Protein AF-A0A359GST6-F1 (afdb_monomer_lite)

Structure (mmCIF, N/CA/C/O backbone):
data_AF-A0A359GST6-F1
#
_entry.id   AF-A0A359GST6-F1
#
loop_
_atom_site.group_PDB
_atom_site.id
_atom_site.type_symbol
_atom_site.label_atom_id
_atom_site.label_alt_id
_atom_site.label_comp_id
_atom_site.label_asym_id
_atom_site.label_entity_id
_atom_sit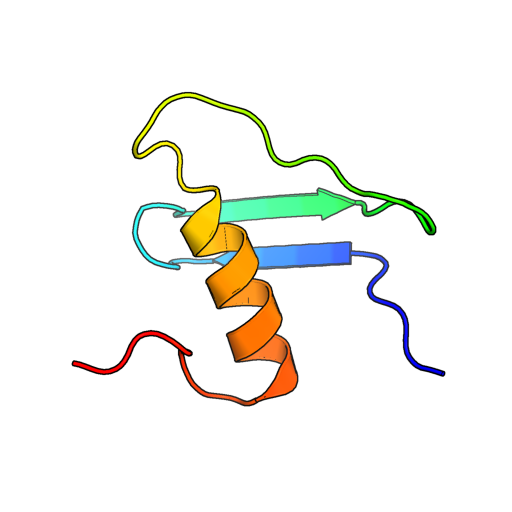e.label_seq_id
_atom_site.pdbx_PDB_ins_code
_atom_site.Cartn_x
_atom_site.Cartn_y
_atom_site.Cartn_z
_atom_site.occupancy
_atom_site.B_iso_or_equiv
_atom_site.auth_seq_id
_atom_site.auth_comp_id
_atom_site.auth_asym_id
_atom_site.auth_atom_id
_atom_site.pdbx_PDB_model_num
ATOM 1 N N . MET A 1 1 ? -12.678 -6.750 15.569 1.00 63.31 1 MET A N 1
ATOM 2 C CA . MET A 1 1 ? -12.455 -6.104 14.256 1.00 63.31 1 MET A CA 1
ATOM 3 C C . MET A 1 1 ? -11.015 -5.627 14.200 1.00 63.31 1 MET A C 1
ATOM 5 O O . MET A 1 1 ? -10.596 -4.952 15.132 1.00 63.31 1 MET A O 1
ATOM 9 N N . SER A 1 2 ? -10.253 -6.016 13.179 1.00 86.25 2 SER A N 1
ATOM 10 C CA . SER A 1 2 ? -8.885 -5.533 12.965 1.00 86.25 2 SER A CA 1
ATOM 11 C C . SER A 1 2 ? -8.905 -4.250 12.130 1.00 86.25 2 SER A C 1
ATOM 13 O O . SER A 1 2 ? -9.685 -4.130 11.189 1.00 86.25 2 SER A O 1
ATOM 15 N N . THR A 1 3 ? -8.065 -3.279 12.485 1.00 93.75 3 THR A N 1
ATOM 16 C 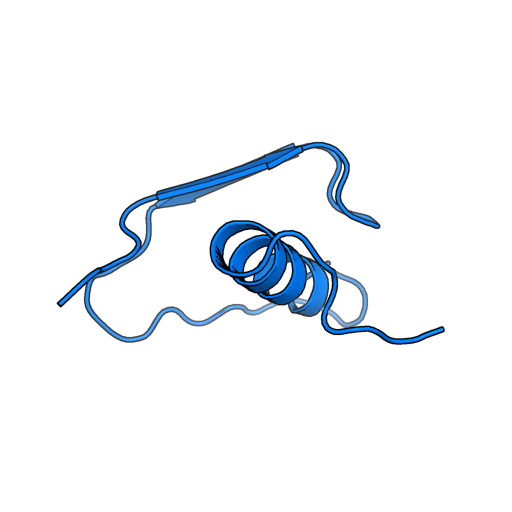CA . THR A 1 3 ? -7.898 -2.021 11.744 1.00 93.75 3 THR A CA 1
ATOM 17 C C . THR A 1 3 ? -6.417 -1.758 11.499 1.00 93.75 3 THR A C 1
ATOM 19 O O . THR A 1 3 ? -5.580 -2.025 12.364 1.00 93.75 3 THR A O 1
ATOM 22 N N . LEU A 1 4 ? -6.082 -1.249 10.312 1.00 95.94 4 LEU A N 1
ATOM 23 C CA . LEU A 1 4 ? -4.710 -0.911 9.941 1.00 95.94 4 LEU A CA 1
ATOM 24 C C . LEU A 1 4 ? -4.439 0.554 10.300 1.00 95.94 4 LEU A C 1
ATOM 26 O O . LEU A 1 4 ? -5.046 1.452 9.725 1.00 95.94 4 LEU A O 1
ATOM 30 N N . LYS A 1 5 ? -3.552 0.794 11.271 1.00 96.94 5 LYS A N 1
ATOM 31 C CA . LYS A 1 5 ? -3.214 2.150 11.751 1.00 96.94 5 LYS A CA 1
ATOM 32 C C . LYS A 1 5 ? -1.997 2.742 11.045 1.00 96.94 5 LYS A C 1
ATOM 34 O O . LYS A 1 5 ? -1.924 3.947 10.819 1.00 96.94 5 LYS A O 1
ATOM 39 N N . SER A 1 6 ? -1.037 1.892 10.711 1.00 97.50 6 SER A N 1
ATOM 40 C CA . SER A 1 6 ? 0.189 2.266 10.022 1.00 97.50 6 SER A CA 1
ATOM 41 C C . SER A 1 6 ? 0.582 1.184 9.031 1.00 97.50 6 SER A C 1
ATOM 43 O O . SER A 1 6 ? 0.277 0.006 9.224 1.00 97.50 6 SER A O 1
ATOM 45 N N . LEU A 1 7 ? 1.259 1.601 7.968 1.00 98.25 7 LEU A N 1
ATOM 46 C CA . LEU A 1 7 ? 1.808 0.718 6.953 1.00 98.25 7 LEU A CA 1
ATOM 47 C C . LEU A 1 7 ? 3.226 1.182 6.623 1.00 98.25 7 LEU A C 1
ATOM 49 O O . LEU A 1 7 ? 3.429 2.337 6.254 1.00 98.25 7 LEU A O 1
ATOM 53 N N . SER A 1 8 ? 4.187 0.273 6.761 1.00 98.56 8 SER A N 1
ATOM 54 C CA . SER A 1 8 ? 5.552 0.450 6.270 1.00 98.56 8 SER A CA 1
ATOM 55 C C . SER A 1 8 ? 5.738 -0.457 5.060 1.00 98.56 8 SER A C 1
ATOM 57 O O . SER A 1 8 ? 5.369 -1.633 5.099 1.00 98.56 8 SER A O 1
ATOM 59 N N . ILE A 1 9 ? 6.235 0.113 3.967 1.00 98.50 9 ILE A N 1
ATOM 60 C CA . ILE A 1 9 ? 6.435 -0.567 2.690 1.00 98.50 9 ILE A CA 1
ATOM 61 C C . ILE A 1 9 ? 7.917 -0.489 2.352 1.00 98.50 9 ILE A C 1
ATOM 63 O O . ILE A 1 9 ? 8.467 0.610 2.297 1.00 98.50 9 ILE A O 1
ATOM 67 N N . THR A 1 10 ? 8.520 -1.637 2.049 1.00 98.31 10 THR A N 1
ATOM 68 C CA . THR A 1 10 ? 9.906 -1.737 1.580 1.00 98.31 10 THR A CA 1
ATOM 69 C C . THR A 1 10 ? 9.957 -2.619 0.340 1.00 98.31 10 THR A C 1
ATOM 71 O O . THR A 1 10 ? 9.472 -3.750 0.366 1.00 98.31 10 THR A O 1
ATOM 74 N N . SER A 1 11 ? 10.549 -2.105 -0.738 1.00 97.50 11 SER A N 1
ATOM 75 C CA . SER A 1 11 ? 10.811 -2.832 -1.989 1.00 97.50 11 SER A CA 1
ATOM 76 C C . SER A 1 11 ? 9.582 -3.508 -2.621 1.00 97.50 11 SER A C 1
ATOM 78 O O . SER A 1 11 ? 9.667 -4.632 -3.119 1.00 97.50 11 SER A O 1
ATOM 80 N N . ILE A 1 12 ? 8.435 -2.819 -2.647 1.00 97.31 12 ILE A N 1
ATOM 81 C CA . ILE A 1 12 ? 7.223 -3.294 -3.335 1.00 97.31 12 ILE A CA 1
ATOM 82 C C . ILE A 1 12 ? 7.052 -2.540 -4.654 1.00 97.31 12 ILE A C 1
ATOM 84 O O . ILE A 1 12 ? 6.640 -1.379 -4.687 1.00 97.31 12 ILE A O 1
ATOM 88 N N . ARG A 1 13 ? 7.313 -3.239 -5.767 1.00 95.69 13 ARG A N 1
ATOM 89 C CA . ARG A 1 13 ? 7.210 -2.700 -7.135 1.00 95.69 13 ARG A CA 1
ATOM 90 C C . ARG A 1 13 ? 8.080 -1.446 -7.292 1.00 95.69 13 ARG A C 1
ATOM 92 O O . ARG A 1 13 ? 9.288 -1.507 -7.116 1.00 95.69 13 ARG A O 1
ATOM 99 N N . ASN A 1 14 ? 7.462 -0.321 -7.640 1.00 96.06 14 ASN A N 1
ATOM 100 C CA . ASN A 1 14 ? 8.104 0.974 -7.809 1.00 96.06 14 ASN A CA 1
ATOM 101 C C . ASN A 1 14 ? 8.234 1.772 -6.495 1.00 96.06 14 ASN A C 1
ATOM 103 O O . ASN A 1 14 ? 8.757 2.882 -6.524 1.00 96.06 14 ASN A O 1
ATOM 107 N N . ILE A 1 15 ? 7.757 1.245 -5.361 1.00 98.00 15 ILE A N 1
ATOM 108 C CA . ILE A 1 15 ? 7.912 1.863 -4.039 1.00 98.00 15 ILE A CA 1
ATOM 109 C C . ILE A 1 15 ? 9.128 1.235 -3.354 1.00 98.00 15 ILE A C 1
ATOM 111 O O . ILE A 1 15 ? 9.066 0.098 -2.882 1.00 98.00 15 ILE A O 1
ATOM 115 N N . LEU A 1 16 ? 10.231 1.984 -3.288 1.00 98.00 16 LEU A N 1
ATOM 116 C CA . LEU A 1 16 ? 11.440 1.556 -2.577 1.00 98.00 16 LEU A CA 1
ATOM 117 C C . LEU A 1 16 ? 11.235 1.588 -1.060 1.00 98.00 16 LEU A C 1
ATOM 119 O O . LEU A 1 16 ? 11.517 0.605 -0.381 1.00 98.00 16 LEU A O 1
ATOM 123 N N . GLN A 1 17 ? 10.697 2.694 -0.546 1.00 98.31 17 GLN A N 1
ATOM 124 C CA . GLN A 1 17 ? 10.361 2.862 0.861 1.00 98.31 17 GLN A CA 1
ATOM 125 C C . GLN A 1 17 ? 9.175 3.821 0.999 1.00 98.31 17 GLN A C 1
ATOM 127 O O . GLN A 1 17 ? 9.133 4.851 0.323 1.00 98.31 17 GLN A O 1
ATOM 132 N N . ALA A 1 18 ? 8.217 3.496 1.865 1.00 98.00 18 ALA A N 1
ATOM 133 C CA . ALA A 1 18 ? 7.150 4.412 2.256 1.00 98.00 18 ALA A CA 1
ATOM 134 C C . ALA A 1 18 ? 6.660 4.119 3.677 1.00 98.00 18 ALA A C 1
ATOM 136 O O . ALA A 1 18 ? 6.539 2.962 4.077 1.00 98.00 18 ALA A O 1
ATOM 137 N N . GLU A 1 19 ? 6.309 5.175 4.406 1.00 98.25 19 GLU A N 1
ATOM 138 C CA . GLU A 1 19 ? 5.636 5.089 5.700 1.00 98.25 19 GLU A CA 1
ATOM 139 C C . GLU A 1 19 ? 4.327 5.870 5.649 1.00 98.25 19 GLU A C 1
ATOM 141 O O . GLU A 1 19 ? 4.298 7.058 5.327 1.00 98.25 19 GLU A O 1
ATOM 146 N N . LEU A 1 20 ? 3.227 5.189 5.957 1.00 97.88 20 LEU A N 1
ATOM 147 C CA . LEU A 1 20 ? 1.880 5.738 5.883 1.00 97.88 20 LEU A CA 1
ATOM 148 C C . LEU A 1 20 ? 1.221 5.631 7.255 1.00 97.88 20 LEU A C 1
ATOM 150 O O . LEU A 1 20 ? 1.101 4.542 7.821 1.00 97.88 20 LEU A O 1
ATOM 154 N N . LYS A 1 21 ? 0.752 6.767 7.773 1.00 97.81 21 LYS A N 1
ATOM 155 C CA . LYS A 1 21 ? -0.193 6.816 8.893 1.00 97.81 21 LYS A CA 1
ATOM 156 C C . LYS A 1 21 ? -1.599 6.875 8.316 1.00 97.81 21 LYS A C 1
ATOM 158 O O . LYS A 1 21 ? -1.895 7.764 7.521 1.00 97.81 21 LYS A O 1
ATOM 163 N N . LEU A 1 22 ? -2.442 5.926 8.701 1.00 97.19 22 LEU A N 1
ATOM 164 C CA . LEU A 1 22 ? -3.787 5.793 8.157 1.00 97.19 22 LEU A CA 1
ATOM 165 C C . LEU A 1 22 ? -4.808 6.380 9.127 1.00 97.19 22 LEU A C 1
ATOM 167 O O . LEU A 1 22 ? -4.717 6.207 10.344 1.00 97.19 22 LEU A O 1
ATOM 171 N N . SER A 1 23 ? -5.799 7.067 8.569 1.00 96.62 23 SER A N 1
ATOM 172 C CA . SER A 1 23 ? -6.986 7.472 9.312 1.00 96.62 23 SER A CA 1
ATOM 173 C C . SER A 1 23 ? -7.884 6.262 9.588 1.00 96.62 23 SER A C 1
ATOM 175 O O . SER A 1 23 ? -7.855 5.270 8.857 1.00 96.62 23 SER A O 1
ATOM 177 N N . SER A 1 24 ? -8.727 6.361 10.617 1.00 94.75 24 SER A N 1
ATOM 178 C CA . SER A 1 24 ? -9.760 5.361 10.925 1.00 94.75 24 SER A CA 1
ATOM 179 C C . SER A 1 24 ? -10.928 5.350 9.930 1.00 94.75 24 SER A C 1
ATOM 181 O O . SER A 1 24 ? -11.772 4.459 10.005 1.00 94.75 24 SER A O 1
ATOM 183 N N . GLY A 1 25 ? -10.998 6.342 9.039 1.00 95.12 25 GLY A N 1
ATOM 184 C CA . GLY A 1 25 ? -12.035 6.481 8.025 1.00 95.12 25 GLY A CA 1
ATOM 185 C C . GLY A 1 25 ? -11.531 6.128 6.628 1.00 95.12 25 GLY A C 1
ATOM 186 O O . GLY A 1 25 ? -10.797 5.161 6.419 1.00 95.12 25 GLY A O 1
ATOM 187 N N . ILE A 1 26 ? -11.945 6.932 5.651 1.00 95.94 26 ILE A N 1
ATOM 188 C CA . ILE A 1 26 ? -11.557 6.752 4.253 1.00 95.94 26 ILE A CA 1
ATOM 189 C C . ILE A 1 26 ? -10.167 7.351 4.036 1.00 95.94 26 ILE A C 1
ATOM 191 O O . ILE A 1 26 ? -9.928 8.522 4.316 1.00 95.94 26 ILE A O 1
ATOM 195 N N . ASN A 1 27 ? -9.257 6.545 3.492 1.00 97.06 27 ASN A N 1
ATOM 196 C CA . ASN A 1 27 ? -7.918 6.976 3.105 1.00 97.06 27 ASN A CA 1
ATOM 197 C C . ASN A 1 27 ? -7.863 7.094 1.577 1.00 97.06 27 ASN A C 1
ATOM 199 O O . ASN A 1 27 ? -7.941 6.087 0.874 1.00 97.06 27 ASN A O 1
ATOM 203 N N . LEU A 1 28 ? -7.751 8.320 1.060 1.00 97.69 28 LEU A N 1
ATOM 204 C CA . LEU A 1 28 ? -7.661 8.578 -0.378 1.00 97.69 28 LEU A CA 1
ATOM 205 C C . LEU A 1 28 ? -6.203 8.498 -0.842 1.00 97.69 28 LEU A C 1
ATOM 207 O O . LEU A 1 28 ? -5.369 9.298 -0.428 1.00 97.69 28 LEU A O 1
ATOM 211 N N . LEU A 1 29 ? -5.908 7.560 -1.742 1.00 97.44 29 LEU A N 1
ATOM 212 C CA . LEU A 1 29 ? -4.618 7.485 -2.429 1.00 97.44 29 LEU A CA 1
ATOM 213 C C . LEU A 1 29 ? -4.721 8.215 -3.773 1.00 97.44 29 LEU A C 1
ATOM 215 O O . LEU A 1 29 ? -5.395 7.739 -4.687 1.00 97.44 29 LEU A O 1
ATOM 219 N N . GLN A 1 30 ? -4.038 9.352 -3.906 1.00 97.44 30 GLN A N 1
ATOM 220 C CA . GLN A 1 30 ? -4.060 10.195 -5.105 1.00 97.44 30 GLN A CA 1
ATOM 221 C C . GLN A 1 30 ? -2.648 10.413 -5.663 1.00 97.44 30 GLN A C 1
ATOM 223 O O . GLN A 1 30 ? -1.661 10.380 -4.937 1.00 97.44 30 GLN A O 1
ATOM 228 N N . GLY A 1 31 ? -2.558 10.607 -6.978 1.00 97.12 31 GLY A N 1
ATOM 229 C CA . GLY A 1 31 ? -1.314 10.882 -7.693 1.00 97.12 31 GLY A CA 1
ATOM 230 C C . GLY A 1 31 ? -1.413 10.473 -9.158 1.00 97.12 31 GLY A C 1
ATOM 231 O O . GLY A 1 31 ? -2.408 9.871 -9.575 1.00 97.12 31 GLY A O 1
ATOM 232 N N . GLU A 1 32 ? -0.368 10.751 -9.924 1.00 98.12 32 GLU A N 1
ATOM 233 C CA . GLU A 1 32 ? -0.285 10.448 -11.357 1.00 98.12 32 GLU A CA 1
ATOM 234 C C . GLU A 1 32 ? -0.347 8.944 -11.665 1.00 98.12 32 GLU A C 1
ATOM 236 O O . GLU A 1 32 ? -0.128 8.090 -10.799 1.00 98.12 32 GLU A O 1
ATOM 241 N N . ASN A 1 33 ? -0.670 8.577 -12.907 1.00 97.69 33 ASN A N 1
ATOM 242 C CA . ASN A 1 33 ? -0.604 7.173 -13.309 1.00 97.69 33 ASN A CA 1
ATOM 243 C C . ASN A 1 33 ? 0.831 6.637 -13.140 1.00 97.69 33 AS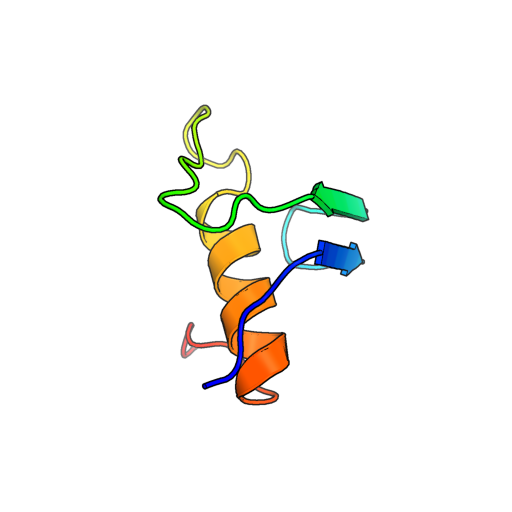N A C 1
ATOM 245 O O . ASN A 1 33 ? 1.796 7.343 -13.400 1.00 97.69 33 ASN A O 1
ATOM 249 N N . GLY A 1 34 ? 0.978 5.402 -12.660 1.00 96.12 34 GLY A N 1
ATOM 250 C CA . GLY A 1 34 ? 2.296 4.836 -12.351 1.00 96.12 34 GLY A CA 1
ATOM 251 C C . GLY A 1 34 ? 2.933 5.317 -11.038 1.00 96.12 34 GLY A C 1
ATOM 252 O O . GLY A 1 34 ? 3.963 4.778 -10.653 1.00 96.12 34 GLY A O 1
ATOM 253 N N . SER A 1 35 ? 2.306 6.222 -10.274 1.00 97.00 35 SER A N 1
ATOM 254 C CA . SER A 1 35 ? 2.866 6.734 -9.006 1.00 97.00 35 SER A CA 1
ATOM 255 C C . SER A 1 35 ? 2.900 5.729 -7.839 1.00 97.00 35 SER A C 1
ATOM 257 O O . SER A 1 35 ? 3.323 6.075 -6.743 1.00 97.00 35 SER A O 1
ATOM 259 N N . GLY A 1 36 ? 2.430 4.489 -8.032 1.00 97.12 36 GLY A N 1
ATOM 260 C CA . GLY A 1 36 ? 2.461 3.438 -7.002 1.00 97.12 36 GLY A CA 1
ATOM 261 C C . GLY A 1 36 ? 1.195 3.283 -6.148 1.00 97.12 36 GLY A C 1
ATOM 262 O O . GLY A 1 36 ? 1.190 2.474 -5.229 1.00 97.12 36 GLY A O 1
ATOM 263 N N . LYS A 1 37 ? 0.084 3.967 -6.458 1.00 98.00 37 LYS A N 1
ATOM 264 C CA . LYS A 1 37 ? -1.192 3.814 -5.714 1.00 98.00 37 LYS A CA 1
ATOM 265 C C . LYS A 1 37 ? -1.651 2.353 -5.592 1.00 98.00 37 LYS A C 1
ATOM 267 O O . LYS A 1 37 ? -1.957 1.886 -4.501 1.00 98.00 37 LYS A O 1
ATOM 272 N N . THR A 1 38 ? -1.649 1.608 -6.698 1.00 97.50 38 THR A N 1
ATOM 273 C CA . THR A 1 38 ? -2.002 0.178 -6.693 1.00 97.50 38 THR A CA 1
ATOM 274 C C . THR A 1 38 ? -0.969 -0.663 -5.941 1.00 97.50 38 THR A C 1
ATOM 276 O O . THR A 1 38 ? -1.343 -1.640 -5.304 1.00 97.50 38 THR A O 1
ATOM 279 N N . SER A 1 39 ? 0.307 -0.266 -5.953 1.00 97.94 39 SER A N 1
ATOM 280 C CA . SER A 1 39 ? 1.376 -0.922 -5.187 1.00 97.94 39 SER A CA 1
ATOM 281 C C . SER A 1 39 ? 1.158 -0.784 -3.672 1.00 97.94 39 SER A C 1
ATOM 283 O O . SER A 1 39 ? 1.425 -1.727 -2.934 1.00 97.94 39 SER A O 1
ATOM 285 N N . VAL A 1 40 ? 0.597 0.339 -3.197 1.00 98.25 40 VAL A N 1
ATOM 286 C CA . VAL A 1 40 ? 0.176 0.491 -1.787 1.00 98.25 40 VAL A CA 1
ATOM 287 C C . VAL A 1 40 ? -0.938 -0.499 -1.440 1.00 98.25 40 VAL A C 1
ATOM 289 O O . VAL A 1 40 ? -0.865 -1.171 -0.414 1.00 98.25 40 VAL A O 1
ATOM 292 N N . LEU A 1 41 ? -1.949 -0.641 -2.303 1.00 97.62 41 LEU A N 1
ATOM 293 C CA . LEU A 1 41 ? -3.010 -1.635 -2.097 1.00 97.62 41 LEU A CA 1
ATOM 294 C C . LEU A 1 41 ? -2.455 -3.069 -2.123 1.00 97.62 41 LEU A C 1
ATOM 296 O O . LEU A 1 41 ? -2.889 -3.912 -1.340 1.00 97.62 41 LEU A O 1
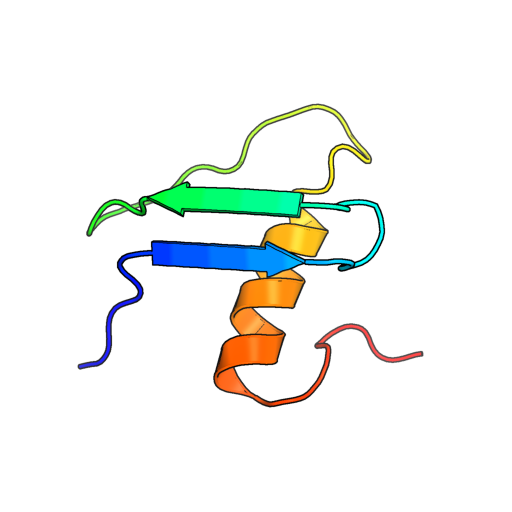ATOM 300 N N . GLU A 1 42 ? -1.478 -3.345 -2.991 1.00 97.56 42 GLU A N 1
ATOM 301 C CA . GLU A 1 42 ? -0.776 -4.633 -3.060 1.00 97.56 42 GLU A CA 1
ATOM 302 C C . GLU A 1 42 ? -0.025 -4.925 -1.760 1.00 97.56 42 GLU A C 1
ATOM 304 O O . GLU A 1 42 ? -0.140 -6.032 -1.241 1.00 97.56 42 GLU A O 1
ATOM 309 N N . ALA A 1 43 ? 0.654 -3.933 -1.177 1.00 97.94 43 ALA A N 1
ATOM 310 C CA . ALA A 1 43 ? 1.316 -4.071 0.118 1.00 97.94 43 ALA A CA 1
ATOM 311 C C . ALA A 1 43 ? 0.323 -4.384 1.254 1.00 97.94 43 ALA 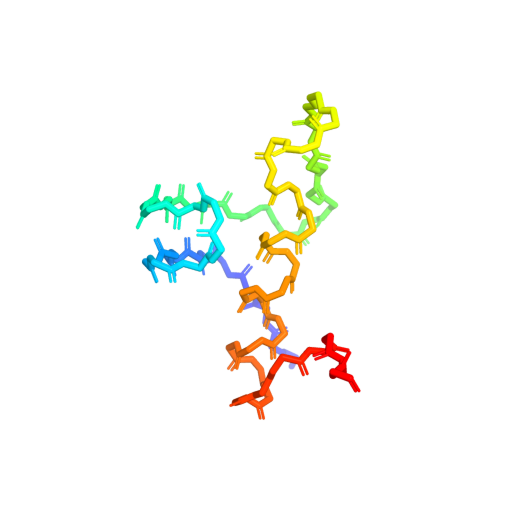A C 1
ATOM 313 O O . ALA A 1 43 ? 0.590 -5.262 2.074 1.00 97.94 43 ALA A O 1
ATOM 314 N N . ILE A 1 44 ? -0.847 -3.731 1.277 1.00 97.19 44 ILE A N 1
ATOM 315 C CA . ILE A 1 44 ? -1.912 -4.029 2.255 1.00 97.19 44 ILE A CA 1
ATOM 316 C C . ILE A 1 44 ? -2.407 -5.472 2.094 1.00 97.19 44 ILE A C 1
ATOM 318 O O . ILE A 1 44 ? -2.584 -6.188 3.080 1.00 97.19 44 ILE A O 1
ATOM 322 N N . HIS A 1 45 ? -2.621 -5.923 0.858 1.00 96.81 45 HIS A N 1
ATOM 323 C CA . HIS A 1 45 ? -3.077 -7.287 0.601 1.00 96.81 45 HIS A CA 1
ATOM 324 C C . HIS A 1 45 ? -2.013 -8.339 0.936 1.00 96.81 45 HIS A C 1
ATOM 326 O O . HIS A 1 45 ? -2.342 -9.372 1.521 1.00 96.81 45 HIS A O 1
ATOM 332 N N . LEU A 1 46 ? -0.747 -8.068 0.611 1.00 96.69 46 LEU A N 1
ATOM 333 C CA . LEU A 1 46 ? 0.398 -8.897 0.989 1.00 96.69 46 LEU A CA 1
ATOM 334 C C . LEU A 1 46 ? 0.492 -9.041 2.508 1.00 96.69 46 LEU A C 1
ATOM 336 O O . LEU A 1 46 ? 0.632 -10.157 2.997 1.00 96.69 46 LEU A O 1
ATOM 340 N N . LEU A 1 47 ? 0.339 -7.944 3.254 1.00 96.44 47 LEU A N 1
ATOM 341 C CA . LEU A 1 47 ? 0.332 -7.964 4.718 1.00 96.44 47 LEU A CA 1
ATOM 342 C C . LEU A 1 47 ? -0.769 -8.879 5.278 1.00 96.44 47 LEU A C 1
ATOM 344 O O . LEU A 1 47 ? -0.547 -9.583 6.258 1.00 96.44 47 LEU A O 1
ATOM 348 N N . ALA A 1 48 ? -1.952 -8.872 4.661 1.00 95.62 48 ALA A N 1
ATOM 349 C CA . ALA A 1 48 ? -3.091 -9.657 5.130 1.00 95.62 48 ALA A CA 1
ATOM 350 C C . ALA A 1 48 ? -3.059 -11.131 4.689 1.00 95.62 48 ALA A C 1
ATOM 352 O O . ALA A 1 48 ? -3.611 -11.981 5.383 1.00 95.62 48 ALA A O 1
ATOM 353 N N . SER A 1 49 ? -2.470 -11.438 3.529 1.00 95.31 49 SER A N 1
ATOM 354 C CA . SER A 1 49 ? -2.615 -12.750 2.876 1.00 95.31 49 SER A CA 1
ATOM 355 C C . SER A 1 49 ? -1.304 -13.490 2.602 1.00 95.31 49 SER A C 1
ATOM 357 O O . SER A 1 49 ? -1.337 -14.659 2.220 1.00 95.31 49 SER A O 1
ATOM 359 N N . GLY A 1 50 ? -0.156 -12.826 2.744 1.00 96.12 50 GLY A N 1
ATOM 360 C CA . GLY A 1 50 ? 1.163 -13.364 2.400 1.00 96.12 50 GLY A CA 1
ATOM 361 C C . GLY A 1 50 ? 1.434 -13.499 0.896 1.00 96.12 50 GLY A C 1
ATOM 362 O O . GLY A 1 50 ? 2.502 -13.969 0.515 1.00 96.12 50 GLY A O 1
ATOM 363 N N . ARG A 1 51 ? 0.501 -13.094 0.026 1.00 94.75 51 ARG A N 1
ATOM 364 C CA . ARG A 1 51 ? 0.635 -13.179 -1.437 1.00 94.75 51 ARG A CA 1
ATOM 365 C C . ARG A 1 51 ? 0.157 -11.906 -2.118 1.00 94.75 51 ARG A C 1
ATOM 367 O O . ARG A 1 51 ? -0.596 -11.130 -1.541 1.00 94.75 51 ARG A O 1
ATOM 374 N N . SER A 1 52 ? 0.610 -11.678 -3.346 1.00 94.12 52 SER A N 1
ATOM 375 C CA . SER A 1 52 ? 0.084 -10.586 -4.164 1.00 94.12 52 SER A CA 1
ATOM 376 C C . SER A 1 52 ? -1.294 -10.960 -4.714 1.00 94.12 52 SER A C 1
ATOM 378 O O . SER A 1 52 ? -1.519 -12.115 -5.073 1.00 94.12 52 SER A O 1
ATOM 380 N N . PHE A 1 53 ? -2.203 -9.985 -4.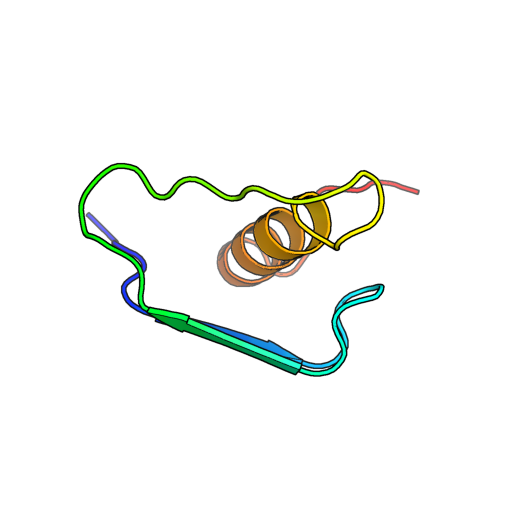827 1.00 94.69 53 PHE A N 1
ATOM 381 C CA . PHE A 1 53 ? -3.451 -10.178 -5.579 1.00 94.69 53 PHE A CA 1
ATOM 382 C C . PHE A 1 53 ? -3.227 -10.137 -7.091 1.00 94.69 53 PHE A C 1
ATOM 384 O O . PHE A 1 53 ? -4.119 -10.496 -7.857 1.00 94.69 53 PHE A O 1
ATOM 391 N N . ARG A 1 54 ? -2.068 -9.648 -7.544 1.00 89.25 54 ARG A N 1
ATOM 392 C CA . ARG A 1 54 ? -1.712 -9.682 -8.958 1.00 89.25 54 ARG A CA 1
ATOM 393 C C . ARG A 1 54 ? -1.260 -11.101 -9.265 1.00 89.25 54 ARG A C 1
ATOM 395 O O . ARG A 1 54 ? -0.188 -11.513 -8.831 1.00 89.25 54 ARG A O 1
ATOM 402 N N . THR A 1 55 ? -2.089 -11.836 -9.990 1.00 76.56 55 THR A N 1
ATOM 403 C CA . THR A 1 55 ? -1.685 -13.100 -10.601 1.00 76.56 55 THR A CA 1
ATOM 404 C C . THR A 1 55 ? -0.830 -12.805 -11.830 1.00 76.56 55 THR A C 1
ATOM 406 O O . THR A 1 55 ? -1.090 -11.830 -12.542 1.00 76.56 55 THR A O 1
ATOM 409 N N . SER A 1 56 ? 0.210 -13.613 -12.031 1.00 60.72 56 SER A N 1
ATOM 410 C CA . SER A 1 56 ? 0.987 -13.642 -13.274 1.00 60.72 56 SER A CA 1
ATOM 411 C C . SER A 1 56 ? 0.204 -14.302 -14.400 1.00 60.72 56 SER A C 1
ATOM 413 O O . SER A 1 56 ? -0.625 -15.185 -14.083 1.00 60.72 56 SER A O 1
#

Secondary structure (DSSP, 8-state):
-----EEEEEEETTEEEEEEEPPSS------STTSSHHHHHHHHHHHHHSS-S---

Radius of gyration: 11.49 Å; chains: 1; bounding box: 24×24×28 Å

Foldseek 3Di:
DDDDQKDWDDPQDPDHTDIDGDDPDDDDDDDDPPPCSVSVVQSVVCVVPVDGPDDD

pLDDT: mean 95.03, std 7.2, range [60.72, 98.56]

Sequence (56 aa):
MSTLKSLSITSIRNILQAELKLSSGINLLQGENGSGKTSVLEAIHLLASGRSFRTS